Protein AF-A0A973GUK0-F1 (afdb_monomer)

pLDDT: mean 84.23, std 13.42, range [46.75, 97.94]

Mean predicted aligned error: 6.28 Å

Radius of gyration: 15.48 Å; Cα contacts (8 Å, |Δi|>4): 189; chains: 1; bounding box: 39×35×42 Å

Solvent-accessible surface area (backbone atoms only — not comparable to full-atom values): 8296 Å² total; per-residue (Å²): 77,35,82,57,77,43,73,63,40,49,48,43,51,52,46,49,44,66,76,51,48,82,76,66,57,71,45,74,46,36,34,65,48,74,46,56,83,90,66,67,78,52,72,65,53,53,52,51,50,54,51,51,54,48,56,29,43,49,51,53,30,51,53,38,42,77,71,78,31,47,53,44,70,50,76,40,74,36,76,48,64,43,62,39,52,59,69,50,41,61,67,49,35,74,78,38,75,83,60,68,47,48,37,65,35,80,43,61,93,83,60,57,74,68,66,55,48,69,78,38,43,60,60,52,51,37,47,56,60,32,55,80,70,72,50,53,68,48,79,42,82,39,78,107

Foldseek 3Di:
DDAFQDPQRVVQVVCCCVVVPPVAQEEEAEHEAAQDPVCRPDDVVVVVSVVRRVVRQVVVQVVSVVVNGHYDYDYHYYHALLVRCVVCVVVVCVVVVLDAAEDEQEDEPDDDPVVSCVRCVRVVSNVVVVVVVVHHYDYDYDYD

Sequence (144 aa):
LVNGFNGLGLHTLFSVIRLFGGTFKNFVFIQVGVVDAGNFKGAEEVARMKEQVKQELDRYVHYMRCHGYYAAAYSSFGTDVADEVEHIMPEVLERFPNAILFGGQLVFPKANIFSNVFHNYTIFAVQRRFYSQGIPLVVLPIRV

Structure (mmCIF, N/CA/C/O backbone):
data_AF-A0A973GUK0-F1
#
_entry.id   AF-A0A973GUK0-F1
#
loop_
_atom_site.group_PDB
_atom_site.id
_atom_site.type_symbol
_atom_site.label_atom_id
_atom_site.label_alt_id
_atom_site.label_comp_id
_atom_site.label_asym_id
_atom_site.label_entity_id
_atom_site.label_seq_id
_atom_site.pdbx_PDB_ins_code
_atom_site.Cartn_x
_atom_site.Cartn_y
_atom_site.Cartn_z
_atom_site.occupancy
_atom_site.B_iso_or_equiv
_atom_site.auth_seq_id
_atom_site.auth_comp_id
_atom_site.auth_asym_id
_atom_site.auth_atom_id
_atom_site.pdbx_PDB_model_num
ATOM 1 N N . LEU A 1 1 ? 1.350 -0.555 -0.743 1.00 84.69 1 LEU A N 1
ATOM 2 C CA . LEU A 1 1 ? 0.654 0.205 0.316 1.00 84.69 1 LEU A CA 1
ATOM 3 C C . LEU A 1 1 ? 0.476 1.641 -0.133 1.00 84.69 1 LEU A C 1
ATOM 5 O O . LEU A 1 1 ? 1.437 2.236 -0.609 1.00 84.69 1 LEU A O 1
ATOM 9 N N . VAL A 1 2 ? -0.739 2.170 -0.015 1.00 84.88 2 VAL A N 1
ATOM 10 C CA . VAL A 1 2 ? -1.079 3.564 -0.327 1.00 84.88 2 VAL A CA 1
ATOM 11 C C . VAL A 1 2 ? -1.832 4.185 0.848 1.00 84.88 2 VAL A C 1
ATOM 13 O O . VAL A 1 2 ? -2.468 3.477 1.624 1.00 84.88 2 VAL A O 1
ATOM 16 N N . ASN A 1 3 ? -1.747 5.506 0.979 1.00 84.00 3 ASN A N 1
ATOM 17 C CA . ASN A 1 3 ? -2.493 6.277 1.971 1.00 84.00 3 ASN A CA 1
ATOM 18 C C . ASN A 1 3 ? -3.317 7.338 1.234 1.00 84.00 3 ASN A C 1
ATOM 20 O O . ASN A 1 3 ? -2.923 8.502 1.175 1.00 84.00 3 ASN A O 1
ATOM 24 N N . GLY A 1 4 ? -4.383 6.885 0.578 1.00 84.62 4 GLY A N 1
ATOM 25 C CA . GLY A 1 4 ? -5.251 7.686 -0.277 1.00 84.62 4 GLY A CA 1
ATOM 26 C C . GLY A 1 4 ? -4.668 8.023 -1.645 1.00 84.62 4 GLY A C 1
ATOM 27 O O . GLY A 1 4 ? -3.488 7.800 -1.927 1.00 84.62 4 GLY A O 1
ATOM 28 N N . PHE A 1 5 ? -5.520 8.564 -2.522 1.00 85.50 5 PHE A N 1
ATOM 29 C CA . PHE A 1 5 ? -5.138 8.971 -3.876 1.00 85.50 5 PHE A CA 1
ATOM 30 C C . PHE A 1 5 ? -4.472 10.349 -3.856 1.00 85.50 5 PHE A C 1
ATOM 32 O O . PHE A 1 5 ? -5.125 11.383 -4.008 1.00 85.50 5 PHE A O 1
ATOM 39 N N . ASN A 1 6 ? -3.156 10.368 -3.651 1.00 85.56 6 ASN A N 1
ATOM 40 C CA . ASN A 1 6 ? -2.369 11.596 -3.547 1.00 85.56 6 ASN A CA 1
ATOM 41 C C . ASN A 1 6 ? -1.015 11.498 -4.269 1.00 85.56 6 ASN A C 1
ATOM 43 O O . ASN A 1 6 ? -0.649 10.465 -4.839 1.00 85.56 6 ASN A O 1
ATOM 47 N N . GLY A 1 7 ? -0.263 12.603 -4.239 1.00 83.00 7 GLY A N 1
ATOM 48 C CA . GLY A 1 7 ? 1.041 12.709 -4.892 1.00 83.00 7 GLY A CA 1
ATOM 49 C C . GLY A 1 7 ? 2.064 11.684 -4.401 1.00 83.00 7 GLY A C 1
ATOM 50 O O . GLY A 1 7 ? 2.862 11.216 -5.204 1.00 83.00 7 GLY A O 1
ATOM 51 N N . LEU A 1 8 ? 2.014 11.269 -3.131 1.00 81.75 8 LEU A N 1
ATOM 52 C CA . LEU A 1 8 ? 2.944 10.277 -2.586 1.00 81.75 8 LEU A CA 1
ATOM 53 C C . LEU A 1 8 ? 2.658 8.883 -3.140 1.00 81.75 8 LEU A C 1
ATOM 55 O O . LEU A 1 8 ? 3.560 8.238 -3.670 1.00 81.75 8 LEU A O 1
ATOM 59 N N . GLY A 1 9 ? 1.399 8.440 -3.080 1.00 85.94 9 GLY A N 1
ATOM 60 C CA . GLY A 1 9 ? 1.019 7.132 -3.610 1.00 85.94 9 GLY A CA 1
ATOM 61 C C . GLY A 1 9 ? 1.223 7.041 -5.126 1.00 85.94 9 GLY A C 1
ATOM 62 O O . GLY A 1 9 ? 1.719 6.030 -5.622 1.00 85.94 9 GLY A O 1
ATOM 63 N N . LEU A 1 10 ? 0.927 8.119 -5.865 1.00 90.94 10 LEU A N 1
ATOM 64 C CA . LEU A 1 10 ? 1.220 8.201 -7.302 1.00 90.94 10 LEU A CA 1
ATOM 65 C C . LEU A 1 10 ? 2.725 8.217 -7.587 1.00 90.94 10 LEU A C 1
ATOM 67 O O . LEU A 1 10 ? 3.174 7.533 -8.503 1.00 90.94 10 LEU A O 1
ATOM 71 N N . HIS A 1 11 ? 3.521 8.933 -6.791 1.00 88.19 11 HIS A N 1
ATOM 72 C CA . HIS A 1 11 ? 4.974 8.927 -6.940 1.00 88.19 11 HIS A CA 1
ATOM 73 C C . HIS A 1 11 ? 5.553 7.523 -6.719 1.00 88.19 11 HIS A C 1
ATOM 75 O O . HIS A 1 11 ? 6.393 7.079 -7.503 1.00 88.19 11 HIS A O 1
ATOM 81 N N . THR A 1 12 ? 5.095 6.793 -5.694 1.00 88.88 12 THR A N 1
ATOM 82 C CA . THR A 1 12 ? 5.484 5.389 -5.479 1.00 88.88 12 THR A CA 1
ATOM 83 C C . THR A 1 12 ? 5.084 4.524 -6.668 1.00 88.88 12 THR A C 1
ATOM 85 O O . THR A 1 12 ? 5.931 3.810 -7.197 1.00 88.88 12 THR A O 1
ATOM 88 N N . LEU A 1 13 ? 3.837 4.625 -7.133 1.00 91.81 13 LEU A N 1
ATOM 89 C CA . LEU A 1 13 ? 3.344 3.877 -8.289 1.00 91.81 13 LEU A CA 1
ATOM 90 C C . LEU A 1 13 ? 4.204 4.117 -9.540 1.00 91.81 13 LEU A C 1
ATOM 92 O O . LEU A 1 13 ? 4.680 3.167 -10.161 1.00 91.81 13 LEU A O 1
ATOM 96 N N . PHE A 1 14 ? 4.458 5.378 -9.889 1.00 91.75 14 PHE A N 1
ATOM 97 C CA . PHE A 1 14 ? 5.275 5.721 -11.052 1.0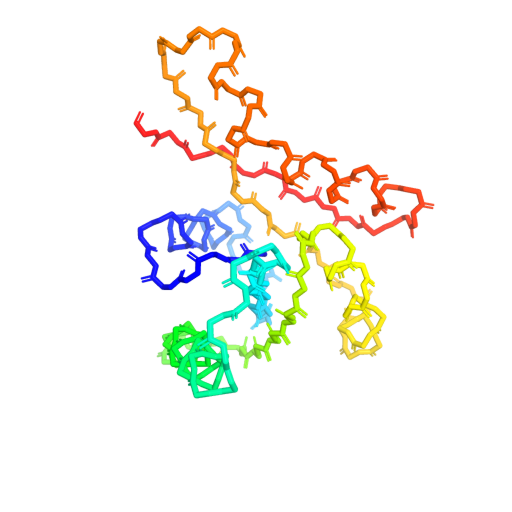0 91.75 14 PHE A CA 1
ATOM 98 C C . PHE A 1 14 ? 6.736 5.316 -10.882 1.00 91.75 14 PHE A C 1
ATOM 100 O O . PHE A 1 14 ? 7.370 4.907 -11.853 1.00 91.75 14 PHE A O 1
ATOM 107 N N . SER A 1 15 ? 7.262 5.361 -9.658 1.00 91.06 15 SER A N 1
ATOM 108 C CA . SER A 1 15 ? 8.600 4.852 -9.358 1.00 91.06 15 SER A CA 1
ATOM 109 C C . SER A 1 15 ? 8.686 3.345 -9.589 1.00 91.06 15 SER A C 1
ATOM 111 O O . SER A 1 15 ? 9.650 2.896 -10.201 1.00 91.06 15 SER A O 1
ATOM 113 N N . VAL A 1 16 ? 7.674 2.567 -9.184 1.00 92.19 16 VAL A N 1
ATOM 114 C CA . VAL A 1 16 ? 7.613 1.121 -9.465 1.00 92.19 16 VAL A CA 1
ATOM 115 C C . VAL A 1 16 ? 7.618 0.867 -10.971 1.00 92.19 16 VAL A C 1
ATOM 117 O O . VAL A 1 16 ? 8.454 0.110 -11.458 1.00 92.19 16 VAL A O 1
ATOM 120 N N . ILE A 1 17 ? 6.745 1.542 -11.723 1.00 92.25 17 ILE A N 1
ATOM 121 C CA . ILE A 1 17 ? 6.660 1.384 -13.185 1.00 92.25 17 ILE A CA 1
ATOM 122 C C . ILE A 1 17 ? 7.980 1.781 -13.860 1.00 92.25 17 ILE A C 1
ATOM 124 O O . ILE A 1 17 ? 8.439 1.106 -14.776 1.00 92.25 17 ILE A O 1
ATOM 128 N N . ARG A 1 18 ? 8.630 2.855 -13.401 1.00 91.88 18 ARG A N 1
ATOM 129 C CA . ARG A 1 18 ? 9.895 3.332 -13.974 1.00 91.88 18 ARG A CA 1
ATOM 130 C C . ARG A 1 18 ? 11.071 2.407 -13.664 1.00 91.88 18 ARG A C 1
ATOM 132 O O . ARG A 1 18 ? 11.886 2.166 -14.546 1.00 91.88 18 ARG A O 1
ATOM 139 N N . LEU A 1 19 ? 11.192 1.942 -12.420 1.00 90.94 19 LEU A N 1
ATOM 140 C CA . LEU A 1 19 ? 12.333 1.142 -11.961 1.00 90.94 19 LEU A CA 1
ATOM 141 C C . LEU A 1 19 ? 12.241 -0.313 -12.417 1.00 90.94 19 LEU A C 1
ATOM 143 O O . LEU A 1 19 ? 13.256 -0.908 -12.763 1.00 90.94 19 LEU A O 1
ATOM 147 N N . PHE A 1 20 ? 11.033 -0.873 -12.431 1.00 89.75 20 PHE A N 1
ATOM 148 C CA . PHE A 1 20 ? 10.804 -2.279 -12.760 1.00 89.75 20 PHE A CA 1
ATOM 149 C C . PHE A 1 20 ? 10.208 -2.473 -14.160 1.00 89.75 20 PHE A C 1
ATOM 151 O O . PHE A 1 20 ? 10.008 -3.609 -14.594 1.00 89.75 20 PHE A O 1
ATOM 158 N N . GLY A 1 21 ? 9.952 -1.390 -14.900 1.00 85.38 21 GLY A N 1
ATOM 159 C CA . GLY A 1 21 ? 9.488 -1.437 -16.284 1.00 85.38 21 GLY A CA 1
ATOM 160 C C . GLY A 1 21 ? 8.232 -2.295 -16.449 1.00 85.38 21 GLY A C 1
ATOM 161 O O . GLY A 1 21 ? 7.256 -2.163 -15.714 1.00 85.38 21 GLY A O 1
ATOM 162 N N . GLY A 1 22 ? 8.277 -3.216 -17.413 1.00 85.25 22 GLY A N 1
ATOM 163 C CA . GLY A 1 22 ? 7.181 -4.138 -17.726 1.00 85.25 22 GLY A CA 1
ATOM 164 C C . GLY A 1 22 ? 7.091 -5.389 -16.847 1.00 85.25 22 GLY A C 1
ATOM 165 O O . GLY A 1 22 ? 6.290 -6.264 -17.173 1.00 85.25 22 GLY A O 1
ATOM 166 N N . THR A 1 23 ? 7.892 -5.494 -15.779 1.00 91.94 23 THR A N 1
ATOM 167 C CA . THR A 1 23 ? 7.948 -6.691 -14.914 1.00 91.94 23 THR A CA 1
ATOM 168 C C . THR A 1 23 ? 6.599 -6.994 -14.265 1.00 91.94 23 THR A C 1
ATOM 170 O O . THR A 1 23 ? 6.206 -8.153 -14.153 1.00 91.94 23 THR A O 1
ATOM 173 N N . PHE A 1 24 ? 5.857 -5.954 -13.875 1.00 93.12 24 PHE A N 1
ATOM 174 C CA . PHE A 1 24 ? 4.558 -6.100 -13.226 1.00 93.12 24 PHE A CA 1
ATOM 175 C C . PHE A 1 24 ? 3.420 -5.768 -14.191 1.00 93.12 24 PHE A C 1
ATOM 177 O O . PHE A 1 24 ? 3.370 -4.689 -14.781 1.00 93.12 24 PHE A O 1
ATOM 184 N N . LYS A 1 25 ? 2.472 -6.701 -14.324 1.00 93.38 25 LYS A N 1
ATOM 185 C CA . LYS A 1 25 ? 1.201 -6.497 -15.044 1.00 93.38 25 LYS A CA 1
ATOM 186 C C . LYS A 1 25 ? -0.006 -6.387 -14.115 1.00 93.38 25 LYS A C 1
ATOM 188 O O . LYS A 1 25 ? -1.023 -5.828 -14.517 1.00 93.38 25 LYS A O 1
ATOM 193 N N . ASN A 1 26 ? 0.135 -6.878 -12.885 1.00 95.25 26 ASN A N 1
ATOM 194 C CA . ASN A 1 26 ? -0.885 -6.861 -11.844 1.00 95.25 26 ASN A CA 1
ATOM 195 C C . ASN A 1 26 ? -0.471 -5.878 -10.748 1.00 95.25 26 ASN A C 1
ATOM 197 O O . ASN A 1 26 ? 0.635 -5.979 -10.221 1.00 95.25 26 ASN A O 1
ATOM 201 N N . PHE A 1 27 ? -1.365 -4.962 -10.391 1.00 96.44 27 PHE A N 1
ATOM 202 C CA . PHE A 1 27 ? -1.169 -3.987 -9.325 1.00 96.44 27 PHE A CA 1
ATOM 203 C C . PHE A 1 27 ? -2.252 -4.154 -8.264 1.00 96.44 27 PHE A C 1
ATOM 205 O O . PHE A 1 27 ? -3.445 -4.113 -8.561 1.00 96.44 27 PHE A O 1
ATOM 212 N N . VAL A 1 28 ? -1.838 -4.337 -7.015 1.00 96.62 28 VAL A N 1
ATOM 213 C CA . VAL A 1 28 ? -2.758 -4.469 -5.884 1.00 96.62 28 VAL A CA 1
ATOM 214 C C . VAL A 1 28 ? -2.562 -3.276 -4.962 1.00 96.62 28 VAL A C 1
ATOM 216 O O . VAL A 1 28 ? -1.482 -3.071 -4.403 1.00 96.62 28 VAL A O 1
ATOM 219 N N . PHE A 1 29 ? -3.606 -2.463 -4.830 1.00 96.12 29 PHE A N 1
ATOM 220 C CA . PHE A 1 29 ? -3.610 -1.296 -3.959 1.00 96.12 29 PHE A CA 1
ATOM 221 C C . PHE A 1 29 ? -4.181 -1.680 -2.602 1.00 96.12 29 PHE A C 1
ATOM 223 O O . PHE A 1 29 ? -5.284 -2.203 -2.508 1.00 96.12 29 PHE A O 1
ATOM 230 N N . ILE A 1 30 ? -3.411 -1.428 -1.552 1.00 93.94 30 ILE A N 1
ATOM 231 C CA . ILE A 1 30 ? -3.795 -1.730 -0.177 1.00 93.94 30 ILE A CA 1
ATOM 232 C C . ILE A 1 30 ? -3.759 -0.428 0.610 1.00 93.94 30 ILE A C 1
ATOM 234 O O . ILE A 1 30 ? -2.698 0.207 0.655 1.00 93.94 30 ILE A O 1
ATOM 238 N N . GLN A 1 31 ? -4.883 -0.062 1.222 1.00 92.50 31 GLN A N 1
ATOM 239 C CA . GLN A 1 31 ? -5.009 1.111 2.088 1.00 92.50 31 GLN A CA 1
ATOM 240 C C . GLN A 1 31 ? -5.595 0.711 3.440 1.00 92.50 31 GLN A C 1
ATOM 242 O O . GLN A 1 31 ? -6.631 0.054 3.501 1.00 92.50 31 GLN A O 1
ATOM 247 N N . VAL A 1 32 ? -4.949 1.137 4.523 1.00 90.00 32 VAL A N 1
ATOM 248 C CA . VAL A 1 32 ? -5.498 0.986 5.873 1.00 90.00 32 VAL A CA 1
ATOM 249 C C . VAL A 1 32 ? -6.065 2.321 6.334 1.00 90.00 32 VAL A C 1
ATOM 251 O O . VAL A 1 32 ? -5.347 3.320 6.352 1.00 90.00 32 VAL A O 1
ATOM 254 N N . GLY A 1 33 ? -7.345 2.339 6.701 1.00 87.31 33 GLY A N 1
ATOM 255 C CA . GLY A 1 33 ? -7.970 3.475 7.371 1.00 87.31 33 GLY A CA 1
ATOM 256 C C . GLY A 1 33 ? -7.764 3.379 8.880 1.00 87.31 33 GLY A C 1
ATOM 257 O O . GLY A 1 33 ? -8.272 2.455 9.512 1.00 87.31 33 GLY A 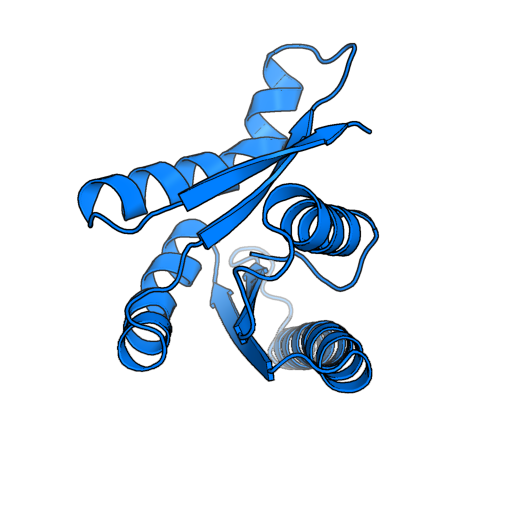O 1
ATOM 258 N N . VAL A 1 34 ? -7.023 4.326 9.458 1.00 83.50 34 VAL A N 1
ATOM 259 C CA . VAL A 1 34 ? -6.753 4.338 10.901 1.00 83.50 34 VAL A CA 1
ATOM 260 C C . VAL A 1 34 ? -7.958 4.898 11.652 1.00 83.50 34 VAL A C 1
ATOM 262 O O . VAL A 1 34 ? -8.354 6.042 11.432 1.00 83.50 34 VAL A O 1
ATOM 265 N N . VAL A 1 35 ? -8.531 4.095 12.545 1.00 82.31 35 VAL A N 1
ATOM 266 C CA . VAL A 1 35 ? -9.626 4.493 13.434 1.00 82.31 35 VAL A CA 1
ATOM 267 C C . VAL A 1 35 ? -9.037 4.900 14.779 1.00 82.31 35 VAL A C 1
ATOM 269 O O . VAL A 1 35 ? -8.296 4.137 15.393 1.00 82.31 35 VAL A O 1
ATOM 272 N N . ASP A 1 36 ? -9.382 6.090 15.262 1.00 73.56 36 ASP A N 1
ATOM 273 C CA . ASP A 1 36 ? -9.021 6.521 16.612 1.00 73.56 36 ASP A CA 1
ATOM 274 C C . ASP A 1 36 ? -9.996 5.902 17.626 1.00 73.56 36 ASP A C 1
ATOM 276 O O . ASP A 1 36 ? -11.165 6.290 17.707 1.00 73.56 36 ASP A O 1
ATOM 280 N N . ALA A 1 37 ? -9.521 4.912 18.386 1.00 63.75 37 ALA A N 1
ATOM 281 C CA . ALA A 1 37 ? -10.313 4.241 19.416 1.00 63.75 37 ALA A CA 1
ATOM 282 C C . ALA A 1 37 ? -10.686 5.167 20.590 1.00 63.75 37 ALA A C 1
ATOM 284 O O . ALA A 1 37 ? -11.696 4.928 21.248 1.00 63.75 37 ALA A O 1
ATOM 285 N N . GLY A 1 38 ? -9.902 6.223 20.851 1.00 61.19 38 GLY A N 1
ATOM 286 C CA . GLY A 1 38 ? -10.157 7.185 21.929 1.00 61.19 38 GLY A CA 1
ATOM 287 C C . GLY A 1 38 ? -11.110 8.312 21.528 1.00 61.19 38 GLY A C 1
ATOM 288 O O . GLY A 1 38 ? -11.786 8.886 22.378 1.00 61.19 38 GLY A O 1
ATOM 289 N N . ASN A 1 39 ? -11.202 8.600 20.231 1.00 57.59 39 ASN A N 1
ATOM 290 C CA . ASN A 1 39 ? -12.054 9.637 19.656 1.00 57.59 39 ASN A CA 1
ATOM 291 C C . ASN A 1 39 ? -13.156 9.019 18.789 1.00 57.59 39 ASN A C 1
ATOM 293 O O . ASN A 1 39 ? -13.416 9.507 17.700 1.00 57.59 39 ASN A O 1
ATOM 297 N N . PHE A 1 40 ? -13.760 7.906 19.213 1.00 60.84 40 PHE A N 1
ATOM 298 C CA . PHE A 1 40 ? -14.722 7.156 18.402 1.00 60.84 40 PHE A CA 1
ATOM 299 C C . PHE A 1 40 ? -15.945 8.021 18.035 1.00 60.84 40 PHE A C 1
ATOM 301 O O . PHE A 1 40 ? -16.873 8.187 18.825 1.00 60.84 40 PHE A O 1
ATOM 308 N N . LYS A 1 41 ? -15.957 8.584 16.820 1.00 62.22 41 LYS A N 1
ATOM 309 C CA . LYS A 1 41 ? -16.928 9.610 16.386 1.00 62.22 41 LYS A CA 1
ATOM 310 C C . LYS A 1 41 ? -18.275 9.064 15.880 1.00 62.22 41 LYS A C 1
ATOM 312 O O . LYS A 1 41 ? -19.033 9.770 15.222 1.00 62.22 41 LYS A O 1
ATOM 317 N N . GLY A 1 42 ? -18.604 7.817 16.214 1.00 77.31 42 GLY A N 1
ATOM 318 C CA . GLY A 1 42 ? -19.874 7.176 15.857 1.00 77.31 42 GLY A CA 1
ATOM 319 C C . GLY A 1 42 ? -19.874 6.464 14.496 1.00 77.31 42 GLY A C 1
ATOM 320 O O . GLY A 1 42 ? -18.957 6.592 13.685 1.00 77.31 42 GLY A O 1
ATOM 321 N N . ALA A 1 43 ? -20.920 5.666 14.255 1.00 82.94 43 ALA A N 1
ATOM 322 C CA . ALA A 1 43 ? -21.014 4.754 13.109 1.00 82.94 43 ALA A CA 1
ATOM 323 C C . ALA A 1 43 ? -21.034 5.465 11.741 1.00 82.94 43 ALA A C 1
ATOM 325 O O . ALA A 1 43 ? -20.488 4.942 10.769 1.00 82.94 43 ALA A O 1
ATOM 326 N N . GLU A 1 44 ? -21.621 6.661 11.660 1.00 84.94 44 GLU A N 1
ATOM 327 C CA . GLU A 1 44 ? -21.704 7.435 10.414 1.00 84.94 44 GLU A CA 1
ATOM 328 C C . GLU A 1 44 ? -20.338 7.930 9.935 1.00 84.94 44 GLU A C 1
ATOM 330 O O . GLU A 1 44 ? -20.045 7.901 8.740 1.00 84.94 44 GLU A O 1
ATOM 335 N N . GLU A 1 45 ? -19.466 8.350 10.853 1.00 82.38 45 GLU A N 1
ATOM 336 C CA . GLU A 1 45 ? -18.122 8.797 10.491 1.00 82.38 45 GLU A CA 1
ATOM 337 C C . GLU A 1 45 ? -17.263 7.638 9.987 1.00 82.38 45 GLU A C 1
ATOM 339 O O . GLU A 1 45 ? -16.561 7.782 8.985 1.00 82.38 45 GLU A O 1
ATOM 344 N N . VAL A 1 46 ? -17.390 6.463 10.610 1.00 84.69 46 VAL A N 1
ATOM 345 C CA . VAL A 1 46 ? -16.741 5.240 10.125 1.00 84.69 46 VAL A CA 1
ATOM 346 C C . VAL A 1 46 ? -17.254 4.877 8.731 1.00 84.69 46 VAL A C 1
ATOM 348 O O . VAL A 1 46 ? -16.454 4.549 7.858 1.00 84.69 46 VAL A O 1
ATOM 351 N N . ALA A 1 47 ? -18.565 4.967 8.488 1.00 88.81 47 ALA A N 1
ATOM 352 C CA . ALA A 1 47 ? -19.140 4.703 7.171 1.00 88.81 47 ALA A CA 1
ATOM 353 C C . ALA A 1 47 ? -18.609 5.679 6.106 1.00 88.81 47 ALA A C 1
ATOM 355 O O . ALA A 1 47 ? -18.183 5.247 5.036 1.00 88.81 47 ALA A O 1
ATOM 356 N N . ARG A 1 48 ? -18.550 6.979 6.423 1.00 90.06 48 ARG A N 1
ATOM 357 C CA . ARG A 1 48 ? -17.986 8.009 5.537 1.00 90.06 48 ARG A CA 1
ATOM 358 C C . ARG A 1 48 ? -16.508 7.763 5.239 1.00 90.06 48 ARG A C 1
ATOM 360 O O . ARG A 1 48 ? -16.096 7.882 4.090 1.00 90.06 48 ARG A O 1
ATOM 367 N N . MET A 1 49 ? -15.718 7.395 6.248 1.00 88.31 49 MET A N 1
ATOM 368 C CA . MET A 1 49 ? -14.305 7.060 6.068 1.00 88.31 49 MET A CA 1
ATOM 369 C C . MET A 1 49 ? -14.137 5.840 5.155 1.00 88.31 49 MET A C 1
ATOM 371 O O . MET A 1 49 ? -13.321 5.875 4.237 1.00 88.31 49 MET A O 1
ATOM 375 N N . LYS A 1 50 ? -14.924 4.776 5.370 1.00 92.19 50 LYS A N 1
ATOM 376 C CA . LYS A 1 50 ? -14.902 3.579 4.515 1.00 92.19 50 LYS A CA 1
ATOM 377 C C . LYS A 1 50 ? -15.216 3.919 3.060 1.00 92.19 50 LYS A C 1
ATOM 379 O O . LYS A 1 50 ? -14.509 3.462 2.165 1.00 92.19 50 LYS A O 1
ATOM 384 N N . GLU A 1 51 ? -16.231 4.748 2.837 1.00 94.88 51 GLU A N 1
ATOM 385 C CA . GLU A 1 51 ? -16.612 5.200 1.500 1.00 94.88 51 GLU A CA 1
ATOM 386 C C . GLU A 1 51 ? -15.513 6.053 0.851 1.00 94.88 51 GLU A C 1
ATOM 388 O O . GLU A 1 51 ? -15.163 5.831 -0.305 1.00 94.88 51 GLU A O 1
ATOM 393 N N . GLN A 1 52 ? -14.890 6.965 1.601 1.00 92.75 52 GLN A N 1
ATOM 394 C CA . GLN A 1 52 ? -13.781 7.768 1.088 1.00 92.75 52 GLN A CA 1
ATOM 395 C C . GLN A 1 52 ? -12.579 6.899 0.685 1.00 92.75 52 GLN A C 1
ATOM 397 O O . GLN A 1 52 ? -12.059 7.050 -0.420 1.00 92.75 52 GL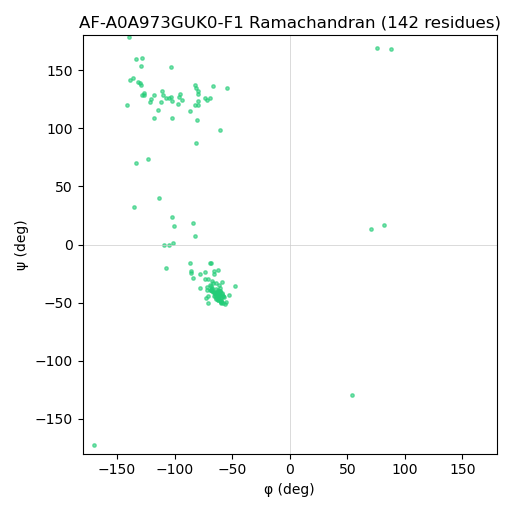N A O 1
ATOM 402 N N . VAL A 1 53 ? -12.157 5.964 1.546 1.00 93.00 53 VAL A N 1
ATOM 403 C CA . VAL A 1 53 ? -11.052 5.037 1.241 1.00 93.00 53 VAL A CA 1
ATOM 404 C C . VAL A 1 53 ? -11.365 4.217 -0.009 1.00 93.00 53 VAL A C 1
ATOM 406 O O . VAL A 1 53 ? -10.505 4.047 -0.875 1.00 93.00 53 VAL A O 1
ATOM 409 N N . LYS A 1 54 ? -12.608 3.744 -0.144 1.00 96.00 54 LYS A N 1
ATOM 410 C CA . LYS A 1 54 ? -13.054 3.023 -1.335 1.00 96.00 54 LYS A CA 1
ATOM 411 C C . LYS A 1 54 ? -12.933 3.881 -2.596 1.00 96.00 54 LYS A C 1
ATOM 413 O O . LYS A 1 54 ? -12.331 3.436 -3.568 1.00 96.00 54 LYS A O 1
ATOM 418 N N . GLN A 1 55 ? -13.434 5.115 -2.571 1.00 96.69 55 GLN A N 1
ATOM 419 C CA . GLN A 1 55 ? -13.349 6.031 -3.714 1.00 96.69 55 GLN A CA 1
ATOM 420 C C . GLN A 1 55 ? -11.896 6.327 -4.114 1.00 96.69 55 GLN A C 1
ATOM 422 O O . GLN A 1 55 ? -11.568 6.385 -5.299 1.00 96.69 55 GLN A O 1
ATOM 427 N N . GLU A 1 56 ? -11.001 6.494 -3.141 1.00 93.88 56 GLU A N 1
ATOM 428 C CA . GLU A 1 56 ? -9.572 6.709 -3.386 1.00 93.88 56 GLU A CA 1
ATOM 429 C C . GLU A 1 56 ? -8.903 5.492 -4.042 1.00 93.88 56 GLU A C 1
ATOM 431 O O . GLU A 1 56 ? -8.156 5.638 -5.015 1.00 93.88 56 GLU A O 1
ATOM 436 N N . LEU A 1 57 ? -9.203 4.287 -3.559 1.00 96.25 57 LEU A N 1
ATOM 437 C CA . LEU A 1 57 ? -8.720 3.036 -4.141 1.00 96.25 57 LEU A CA 1
ATOM 438 C C . LEU A 1 57 ? -9.275 2.794 -5.551 1.00 96.25 57 LEU A C 1
ATOM 440 O O . LEU A 1 57 ? -8.523 2.410 -6.452 1.00 96.25 57 LEU A O 1
ATOM 444 N N . ASP A 1 58 ? -10.558 3.075 -5.775 1.00 97.56 58 ASP A N 1
ATOM 445 C CA . ASP A 1 58 ? -11.200 2.931 -7.082 1.00 97.56 58 ASP A CA 1
ATOM 446 C C . ASP A 1 58 ? -10.547 3.841 -8.127 1.00 97.56 58 ASP A C 1
ATOM 448 O O . ASP A 1 58 ? -10.366 3.432 -9.277 1.00 97.56 58 ASP A O 1
ATOM 452 N N . ARG A 1 59 ? -10.085 5.037 -7.736 1.00 97.56 59 ARG A N 1
ATOM 453 C CA . ARG A 1 59 ? -9.307 5.918 -8.623 1.00 97.56 59 ARG A CA 1
ATOM 454 C C . ARG A 1 59 ? -7.983 5.289 -9.049 1.00 97.56 59 ARG A C 1
ATOM 456 O O . ARG A 1 59 ? -7.632 5.389 -10.223 1.00 97.56 59 ARG A O 1
ATOM 463 N N . TYR A 1 60 ? -7.265 4.619 -8.146 1.00 96.62 60 TYR A N 1
ATOM 464 C CA . TYR A 1 60 ? -6.045 3.884 -8.503 1.00 96.62 60 TYR A CA 1
ATOM 465 C C . TYR A 1 60 ? -6.334 2.729 -9.464 1.00 96.62 60 TYR A C 1
ATOM 467 O O . TYR A 1 60 ? -5.654 2.583 -10.483 1.00 96.62 60 TYR A O 1
ATOM 475 N N . VAL A 1 61 ? -7.358 1.928 -9.165 1.00 97.94 61 VAL A N 1
ATOM 476 C CA . VAL A 1 61 ? -7.754 0.786 -9.998 1.00 97.94 61 VAL A CA 1
ATOM 477 C C . VAL A 1 61 ? -8.178 1.250 -11.386 1.00 97.94 61 VAL A C 1
ATOM 479 O O . VAL A 1 61 ? -7.708 0.703 -12.385 1.00 97.94 61 VAL A O 1
ATOM 482 N N . HIS A 1 62 ? -9.026 2.276 -11.457 1.00 97.88 62 HIS A N 1
ATOM 483 C CA . HIS A 1 62 ? -9.473 2.867 -12.711 1.00 97.88 62 HIS A CA 1
ATOM 484 C C . HIS A 1 62 ? -8.290 3.404 -13.517 1.00 97.88 62 HIS A C 1
ATOM 486 O O . HIS A 1 62 ? -8.135 3.049 -14.684 1.00 97.88 62 HIS A O 1
ATOM 492 N N . TYR A 1 63 ? -7.412 4.187 -12.882 1.00 96.50 63 TYR A N 1
ATOM 493 C CA . TYR A 1 63 ? -6.223 4.730 -13.528 1.00 96.50 63 TYR A CA 1
ATOM 494 C C . TYR A 1 63 ? -5.363 3.623 -14.149 1.00 96.50 63 TYR A C 1
ATOM 496 O O . TYR A 1 63 ? -5.043 3.693 -15.334 1.00 96.50 63 TYR A O 1
ATOM 504 N N . MET A 1 64 ? -5.046 2.564 -13.400 1.00 96.38 64 MET A N 1
ATOM 505 C CA . MET A 1 64 ? -4.208 1.472 -13.904 1.00 96.38 64 MET A CA 1
ATOM 506 C C . MET A 1 64 ? -4.865 0.680 -15.035 1.00 96.38 64 MET A C 1
ATOM 508 O O . MET A 1 64 ? 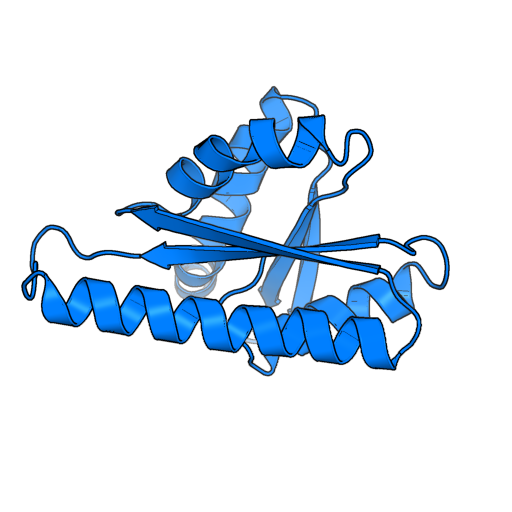-4.205 0.376 -16.031 1.00 96.38 64 MET A O 1
ATOM 512 N N . ARG A 1 65 ? -6.168 0.397 -14.924 1.00 96.88 65 ARG A N 1
ATOM 513 C CA . ARG A 1 65 ? -6.922 -0.310 -15.971 1.00 96.88 65 ARG A CA 1
ATOM 514 C C . ARG A 1 65 ? -6.973 0.484 -17.271 1.00 96.88 65 ARG A C 1
ATOM 516 O O . ARG A 1 65 ? -6.745 -0.089 -18.332 1.00 96.88 65 ARG A O 1
ATOM 523 N N . CYS A 1 66 ? -7.172 1.801 -17.195 1.00 96.88 66 CYS A N 1
ATOM 524 C CA . CYS A 1 66 ? -7.132 2.685 -18.363 1.00 96.88 66 CYS A CA 1
ATOM 525 C C . CYS A 1 66 ? -5.760 2.708 -19.061 1.00 96.88 66 CYS A C 1
ATOM 527 O O . CYS A 1 66 ? -5.691 3.013 -20.246 1.00 96.88 66 CYS A O 1
ATOM 529 N N . HIS A 1 67 ? -4.682 2.345 -18.360 1.00 94.38 67 HIS A N 1
ATOM 530 C CA . HIS A 1 67 ? -3.323 2.269 -18.908 1.00 94.38 67 HIS A CA 1
ATOM 531 C C . HIS A 1 67 ? -2.886 0.831 -19.252 1.00 94.38 67 HIS A C 1
ATOM 533 O O . HIS A 1 67 ? -1.698 0.578 -19.446 1.00 94.38 67 HIS A O 1
ATOM 539 N N . GLY A 1 68 ? -3.827 -0.118 -19.343 1.00 94.94 68 GLY A N 1
ATOM 540 C CA . GLY A 1 68 ? -3.562 -1.485 -19.806 1.00 94.94 68 GLY A CA 1
ATOM 541 C C . GLY A 1 68 ? -2.994 -2.436 -18.747 1.00 94.94 68 GLY A C 1
ATOM 542 O O . GLY A 1 68 ? -2.450 -3.483 -19.099 1.00 94.94 68 GLY A O 1
ATOM 543 N N . TYR A 1 69 ? -3.109 -2.091 -17.462 1.00 96.38 69 TYR A N 1
ATOM 544 C CA . TYR A 1 69 ? -2.708 -2.952 -16.349 1.00 96.38 69 TYR A CA 1
ATOM 545 C C . TYR A 1 69 ? -3.914 -3.599 -15.668 1.00 96.38 69 TYR A C 1
ATOM 547 O O . TYR A 1 69 ? -5.006 -3.033 -15.611 1.00 96.38 69 TYR A O 1
ATOM 555 N N . TYR A 1 70 ? -3.705 -4.768 -15.069 1.00 96.44 70 TYR A N 1
ATOM 556 C CA . TYR A 1 70 ? -4.686 -5.350 -14.163 1.00 96.44 70 TYR A CA 1
ATOM 557 C C . TYR A 1 70 ? -4.535 -4.711 -12.790 1.00 96.44 70 TYR A C 1
ATOM 559 O O . TYR A 1 70 ? -3.422 -4.572 -12.281 1.00 96.44 70 TYR A O 1
ATOM 567 N N . ALA A 1 71 ? -5.657 -4.340 -12.179 1.00 97.25 71 ALA A N 1
ATOM 568 C CA . ALA A 1 71 ? -5.647 -3.746 -10.854 1.00 97.25 71 ALA A CA 1
ATOM 569 C C . ALA A 1 71 ? -6.772 -4.266 -9.961 1.00 97.25 71 ALA A C 1
ATOM 571 O O . ALA A 1 71 ? -7.905 -4.471 -10.420 1.00 97.25 71 ALA A O 1
ATOM 572 N N . ALA A 1 72 ? -6.435 -4.445 -8.687 1.00 97.19 72 ALA A N 1
ATOM 573 C CA . ALA A 1 72 ? -7.339 -4.775 -7.594 1.00 97.19 72 ALA A CA 1
ATOM 574 C C . ALA A 1 72 ? -7.047 -3.867 -6.393 1.00 97.19 72 ALA A C 1
ATOM 576 O O . ALA A 1 72 ? -5.959 -3.295 -6.293 1.00 97.19 72 ALA A O 1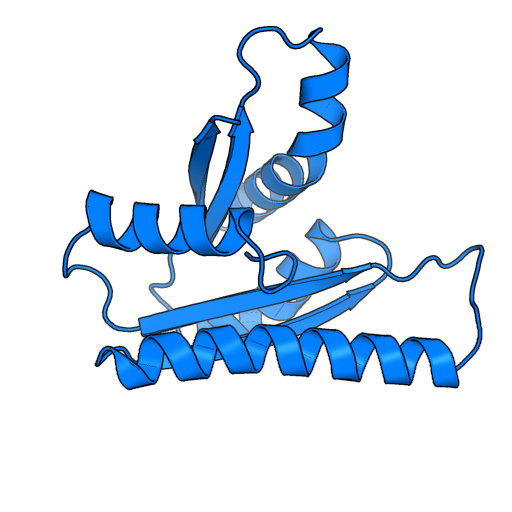
ATOM 577 N N . ALA A 1 73 ? -8.014 -3.744 -5.490 1.00 96.75 73 ALA A N 1
ATOM 578 C CA . ALA A 1 73 ? -7.871 -2.951 -4.284 1.00 96.75 73 ALA A CA 1
ATOM 579 C C . ALA A 1 73 ? -8.417 -3.687 -3.061 1.00 96.75 73 ALA A C 1
ATOM 581 O O . ALA A 1 73 ? -9.428 -4.380 -3.161 1.00 96.75 73 ALA A O 1
ATOM 582 N N . TYR A 1 74 ? -7.743 -3.499 -1.930 1.00 96.06 74 TYR A N 1
ATOM 583 C CA . TYR A 1 74 ? -8.110 -4.017 -0.619 1.00 96.06 74 TYR A CA 1
ATOM 584 C C . TYR A 1 74 ? -8.024 -2.880 0.397 1.00 96.06 74 TYR A C 1
ATOM 586 O O . TYR A 1 74 ? -7.102 -2.058 0.359 1.00 96.06 74 TYR A O 1
ATOM 594 N N . SER A 1 75 ? -8.983 -2.839 1.313 1.00 94.69 75 SER A N 1
ATOM 595 C CA . SER A 1 75 ? -9.010 -1.872 2.406 1.00 94.69 75 SER A CA 1
ATOM 596 C C . SER A 1 75 ? -9.223 -2.583 3.729 1.00 94.69 75 SER A C 1
ATOM 598 O O . SER A 1 75 ? -10.104 -3.436 3.807 1.00 94.69 75 SER A O 1
ATOM 600 N N . SER A 1 76 ? -8.488 -2.173 4.757 1.00 93.75 76 SER A N 1
ATOM 601 C CA . SER A 1 76 ? -8.704 -2.619 6.138 1.00 93.75 76 SER A CA 1
ATOM 602 C C . SER A 1 76 ? -8.808 -1.424 7.077 1.00 93.75 76 SER A C 1
ATOM 604 O O . SER A 1 76 ? -8.402 -0.318 6.712 1.00 93.75 76 SER A O 1
ATOM 606 N N . PHE A 1 77 ? -9.392 -1.613 8.258 1.00 90.81 77 PHE A N 1
ATOM 607 C CA . PHE A 1 77 ? -9.694 -0.519 9.178 1.00 90.81 77 PHE A CA 1
ATOM 608 C C . PHE A 1 77 ? -9.440 -0.941 10.618 1.00 90.81 77 PHE A C 1
ATOM 610 O O . PHE A 1 77 ? -10.123 -1.826 11.125 1.00 90.81 77 PHE A O 1
ATOM 617 N N . GLY A 1 78 ? -8.538 -0.235 11.291 1.00 88.12 78 GLY A N 1
ATOM 618 C CA . GLY A 1 78 ? -8.151 -0.539 12.664 1.00 88.12 78 GLY A CA 1
ATOM 619 C C . GLY A 1 78 ? -7.290 0.558 13.265 1.00 88.12 78 GLY A C 1
ATOM 620 O O . GLY A 1 78 ? -7.135 1.628 12.683 1.00 88.12 78 GLY A O 1
ATOM 621 N N . THR A 1 79 ? -6.748 0.319 14.452 1.00 85.62 79 THR A N 1
ATOM 622 C CA . THR A 1 79 ? -5.970 1.324 15.195 1.00 85.62 79 THR A CA 1
ATOM 623 C C . THR A 1 79 ? -4.493 1.354 14.806 1.00 85.62 79 THR A C 1
ATOM 625 O O . THR A 1 79 ? -3.836 2.372 15.002 1.00 85.62 79 THR A O 1
ATOM 628 N N . ASP A 1 80 ? -3.966 0.257 14.258 1.00 85.62 80 ASP A N 1
ATOM 629 C CA . ASP A 1 80 ? -2.562 0.120 13.870 1.00 85.62 80 ASP A CA 1
ATOM 630 C C . ASP A 1 80 ? -2.447 -0.374 12.427 1.00 85.62 80 ASP A C 1
ATOM 632 O O . ASP A 1 80 ? -3.046 -1.368 12.032 1.00 85.62 80 ASP A O 1
ATOM 636 N N . VAL A 1 81 ? -1.656 0.324 11.615 1.00 85.12 81 VAL A N 1
ATOM 637 C CA . VAL A 1 81 ? -1.530 -0.011 10.192 1.00 85.12 81 VAL A CA 1
ATOM 638 C C . VAL A 1 81 ? -0.807 -1.339 9.980 1.00 85.12 81 VAL A C 1
ATOM 640 O O . VAL A 1 81 ? -1.135 -2.060 9.045 1.00 85.12 81 VAL A O 1
ATOM 643 N N . ALA A 1 82 ? 0.187 -1.669 10.801 1.00 86.88 82 ALA A N 1
ATOM 644 C CA . ALA A 1 82 ? 0.968 -2.880 10.598 1.00 86.88 82 ALA A CA 1
ATOM 645 C C . ALA A 1 82 ? 0.153 -4.137 10.942 1.00 86.88 82 ALA A C 1
ATOM 647 O O . ALA A 1 82 ? 0.230 -5.107 10.190 1.00 86.88 82 ALA A O 1
ATOM 648 N N . ASP A 1 83 ? -0.659 -4.084 12.004 1.00 89.62 83 ASP A N 1
ATOM 649 C CA . ASP A 1 83 ? -1.641 -5.122 12.353 1.00 89.62 83 ASP A CA 1
ATOM 650 C C . ASP A 1 83 ? -2.637 -5.355 11.212 1.00 89.62 83 ASP A C 1
ATOM 652 O O . ASP A 1 83 ? -2.830 -6.479 10.754 1.00 89.62 83 ASP A O 1
ATOM 656 N N . GLU A 1 84 ? -3.224 -4.278 10.698 1.00 91.62 84 GLU A N 1
ATOM 657 C CA . GLU A 1 84 ? -4.242 -4.355 9.652 1.00 91.62 84 GLU A CA 1
ATOM 658 C C . GLU A 1 84 ? -3.687 -4.855 8.313 1.00 91.62 84 GLU A C 1
ATOM 660 O O . GLU A 1 84 ? -4.349 -5.621 7.614 1.00 91.62 84 GLU A O 1
ATOM 665 N N . VAL A 1 85 ? -2.462 -4.461 7.940 1.00 91.12 85 VAL A N 1
ATOM 666 C CA . VAL A 1 85 ? -1.820 -4.993 6.728 1.00 91.12 85 VAL A CA 1
ATOM 667 C C . VAL A 1 85 ? -1.484 -6.475 6.899 1.00 91.12 85 VAL A C 1
ATOM 669 O O . VAL A 1 85 ? -1.656 -7.238 5.951 1.00 91.12 85 VAL A O 1
ATOM 672 N N . GLU A 1 86 ? -1.019 -6.899 8.077 1.00 91.00 86 GLU A N 1
ATOM 673 C CA . GLU A 1 86 ? -0.777 -8.315 8.374 1.00 91.00 86 GLU A CA 1
ATOM 674 C C . GLU A 1 86 ? -2.072 -9.131 8.312 1.00 91.00 86 GLU A C 1
ATOM 676 O O . GLU A 1 86 ? -2.071 -10.224 7.751 1.00 91.00 86 GLU A O 1
ATOM 681 N N . HIS A 1 87 ? -3.186 -8.573 8.791 1.00 92.50 87 HIS A N 1
ATOM 682 C CA . HIS A 1 87 ? -4.490 -9.229 8.777 1.00 92.50 87 HIS A CA 1
ATOM 683 C C . HIS A 1 87 ? -5.000 -9.542 7.360 1.00 92.50 87 HIS A C 1
ATOM 685 O O . HIS A 1 87 ? -5.507 -10.635 7.118 1.00 92.50 87 HIS A O 1
ATOM 691 N N . ILE A 1 88 ? -4.839 -8.615 6.412 1.00 93.31 88 ILE A N 1
ATOM 692 C CA . ILE A 1 88 ? -5.316 -8.788 5.025 1.00 93.31 88 ILE A CA 1
ATOM 693 C C . ILE A 1 88 ? -4.324 -9.513 4.112 1.00 93.31 88 ILE A C 1
ATOM 695 O O . ILE A 1 88 ? -4.685 -9.940 3.015 1.00 93.31 88 ILE A O 1
ATOM 699 N N . MET A 1 89 ? -3.058 -9.628 4.518 1.00 91.69 89 MET A N 1
ATOM 700 C CA . MET A 1 89 ? -2.016 -10.189 3.661 1.00 91.69 89 MET A CA 1
ATOM 701 C C . MET A 1 89 ? -2.287 -11.639 3.226 1.00 91.69 89 MET A C 1
ATOM 703 O O . MET A 1 89 ? -2.057 -11.923 2.051 1.00 91.69 89 MET A O 1
ATOM 707 N N . PRO A 1 90 ? -2.807 -12.547 4.079 1.00 92.25 90 PRO A N 1
ATOM 708 C CA . PRO A 1 90 ? -3.143 -13.907 3.663 1.00 92.25 90 PRO A CA 1
ATOM 709 C C . PRO A 1 90 ? -4.131 -13.954 2.492 1.00 92.25 90 PRO A C 1
ATOM 711 O O . PRO A 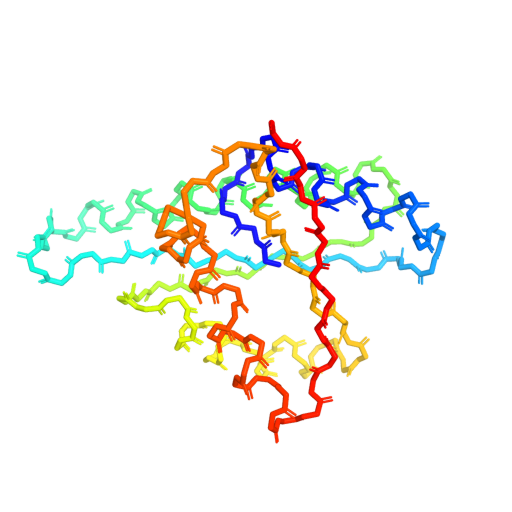1 90 ? -3.876 -14.663 1.523 1.00 92.25 90 PRO A O 1
ATOM 714 N N . GLU A 1 91 ? -5.198 -13.147 2.527 1.00 93.75 91 GLU A N 1
ATOM 715 C CA . GLU A 1 91 ? -6.190 -13.070 1.442 1.00 93.75 91 GLU A CA 1
ATOM 716 C C . GLU A 1 91 ? -5.554 -12.557 0.141 1.00 93.75 91 GLU A C 1
ATOM 718 O O . GLU A 1 91 ? -5.803 -13.071 -0.955 1.00 93.75 91 GLU A O 1
ATOM 723 N N . VAL A 1 92 ? -4.686 -11.548 0.252 1.00 93.69 92 VAL A N 1
ATOM 724 C CA . VAL A 1 92 ? -3.963 -11.005 -0.901 1.00 93.69 92 VAL A CA 1
ATOM 725 C C . VAL A 1 92 ? -3.006 -12.047 -1.478 1.00 93.69 92 VAL A C 1
ATOM 727 O O . VAL A 1 92 ? -2.968 -12.214 -2.693 1.00 93.69 92 VAL A O 1
ATOM 730 N N . LEU A 1 93 ? -2.249 -12.762 -0.647 1.00 92.19 93 LEU A N 1
ATOM 731 C CA . LEU A 1 93 ? -1.265 -13.748 -1.099 1.00 92.19 93 LEU A CA 1
ATOM 732 C C . LEU A 1 93 ? -1.904 -15.032 -1.628 1.00 92.19 93 LEU A C 1
ATOM 734 O O . LEU A 1 93 ? -1.351 -15.633 -2.543 1.00 92.19 93 LEU A O 1
ATOM 738 N N . GLU A 1 94 ? -3.079 -15.423 -1.138 1.00 93.75 94 GLU A N 1
ATOM 739 C CA . GLU A 1 94 ? -3.838 -16.535 -1.716 1.00 93.75 94 GLU A CA 1
ATOM 740 C C . GLU A 1 94 ? -4.194 -16.249 -3.184 1.00 93.75 94 GLU A C 1
ATOM 742 O O . GLU A 1 94 ? -4.046 -17.106 -4.058 1.00 93.75 94 GLU A O 1
ATOM 747 N N . ARG A 1 95 ? -4.587 -15.005 -3.484 1.00 94.75 95 ARG A N 1
ATOM 748 C CA . ARG A 1 95 ? -4.924 -14.573 -4.847 1.00 94.75 95 ARG A CA 1
ATOM 749 C C . ARG A 1 95 ? -3.705 -14.160 -5.680 1.00 94.75 95 ARG A C 1
ATOM 751 O O . ARG A 1 95 ? -3.729 -14.268 -6.907 1.00 94.75 95 ARG A O 1
ATOM 758 N N . PHE A 1 96 ? -2.655 -13.664 -5.033 1.00 94.12 96 PHE A N 1
ATOM 759 C CA . PHE A 1 96 ? -1.450 -13.116 -5.655 1.00 94.12 96 PHE A CA 1
ATOM 760 C C . PHE A 1 96 ? -0.184 -13.676 -4.969 1.00 94.12 96 PHE A C 1
ATOM 762 O O . PHE A 1 96 ? 0.542 -12.930 -4.313 1.00 94.12 96 PHE A O 1
ATOM 769 N N . PRO A 1 97 ? 0.137 -14.972 -5.146 1.00 90.56 97 PRO A N 1
ATOM 770 C CA . PRO A 1 97 ? 1.172 -15.662 -4.359 1.00 90.56 97 PRO A CA 1
ATOM 771 C C . PRO A 1 97 ? 2.598 -15.145 -4.581 1.00 90.56 97 PRO A C 1
ATOM 773 O O . PRO A 1 97 ? 3.451 -15.290 -3.714 1.00 90.56 97 PRO A O 1
ATOM 776 N N . ASN A 1 98 ? 2.858 -14.501 -5.722 1.00 89.44 98 ASN A N 1
ATOM 777 C CA . ASN A 1 98 ? 4.158 -13.909 -6.057 1.00 89.44 98 ASN A CA 1
ATOM 778 C C . ASN A 1 98 ? 4.170 -12.381 -5.867 1.00 89.44 98 ASN A C 1
ATOM 780 O O . ASN A 1 98 ? 4.915 -11.674 -6.552 1.00 89.44 98 ASN A O 1
ATOM 784 N N . ALA A 1 99 ? 3.288 -11.844 -5.017 1.00 91.44 99 ALA A N 1
ATOM 785 C CA . ALA A 1 99 ? 3.208 -10.409 -4.786 1.00 91.44 99 ALA A CA 1
ATOM 786 C C . ALA A 1 99 ? 4.471 -9.882 -4.090 1.00 91.44 99 ALA A C 1
ATOM 788 O O . ALA A 1 99 ? 4.966 -10.457 -3.123 1.00 91.44 99 ALA A O 1
ATOM 789 N N . ILE A 1 100 ? 4.957 -8.738 -4.572 1.00 92.25 100 ILE A N 1
ATOM 790 C CA . ILE A 1 100 ? 5.999 -7.948 -3.916 1.00 92.25 100 ILE A CA 1
ATOM 791 C C . ILE A 1 100 ? 5.332 -6.709 -3.338 1.00 92.25 100 ILE A C 1
ATOM 793 O O . ILE A 1 100 ? 4.647 -5.965 -4.048 1.00 92.25 100 ILE A O 1
ATOM 797 N N . LEU A 1 101 ? 5.525 -6.481 -2.043 1.00 91.81 101 LEU A N 1
ATOM 798 C CA . LEU A 1 101 ? 4.966 -5.321 -1.371 1.00 91.81 101 LEU A CA 1
ATOM 799 C C . LEU A 1 101 ? 5.827 -4.102 -1.669 1.00 91.81 101 LEU A C 1
ATOM 801 O O . LEU A 1 101 ? 7.034 -4.107 -1.451 1.00 91.81 101 LEU A O 1
ATOM 805 N N . PHE A 1 102 ? 5.184 -3.022 -2.097 1.00 90.88 102 PHE A N 1
ATOM 806 C CA . PHE A 1 102 ? 5.831 -1.727 -2.261 1.00 90.88 102 PHE A CA 1
ATOM 807 C C . PHE A 1 102 ? 5.306 -0.741 -1.226 1.00 90.88 102 PHE A C 1
ATOM 809 O O . PHE A 1 102 ? 4.089 -0.596 -1.050 1.00 90.88 102 PHE A O 1
ATOM 816 N N . GLY A 1 103 ? 6.224 -0.040 -0.569 1.00 85.44 1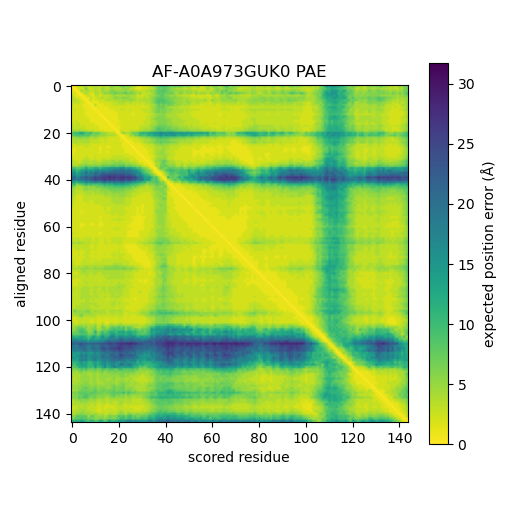03 GLY A N 1
ATOM 817 C CA . GLY A 1 103 ? 5.915 1.070 0.321 1.00 85.44 103 GLY A CA 1
ATOM 818 C C . GLY A 1 103 ? 6.753 2.294 -0.013 1.00 85.44 103 GLY A C 1
ATOM 819 O O . GLY A 1 103 ? 7.938 2.184 -0.318 1.00 85.44 103 GLY A O 1
ATOM 820 N N . GLY A 1 104 ? 6.126 3.465 0.027 1.00 76.44 104 GLY A N 1
ATOM 821 C CA . GLY A 1 104 ? 6.833 4.736 -0.045 1.00 76.44 104 GLY A CA 1
ATOM 822 C C . GLY A 1 104 ? 7.381 5.131 1.322 1.00 76.44 104 GLY A C 1
ATOM 823 O O . GLY A 1 104 ? 6.676 5.011 2.321 1.00 76.44 104 GLY A O 1
ATOM 824 N N . GLN A 1 105 ? 8.614 5.628 1.357 1.00 69.06 105 GLN A N 1
ATOM 825 C CA . GLN A 1 105 ? 9.215 6.231 2.543 1.00 69.06 105 GLN A CA 1
ATOM 826 C C . GLN A 1 105 ? 9.548 7.692 2.251 1.00 69.06 105 GLN A C 1
ATOM 828 O O . GLN A 1 105 ? 10.221 7.979 1.262 1.00 69.06 105 GLN A O 1
ATOM 833 N N . LEU A 1 106 ? 9.113 8.615 3.109 1.00 62.59 106 LEU A N 1
ATOM 834 C CA . LEU A 1 106 ? 9.474 10.025 2.967 1.00 62.59 106 LEU A CA 1
ATOM 835 C C . LEU A 1 106 ? 10.937 10.228 3.373 1.00 62.59 106 LEU A C 1
ATOM 837 O O . LEU A 1 106 ? 11.347 9.855 4.476 1.00 62.59 106 LEU A O 1
ATOM 841 N N . VAL A 1 107 ? 11.720 10.831 2.477 1.00 58.00 107 VAL A N 1
ATOM 842 C CA . VAL A 1 107 ? 13.131 11.168 2.688 1.00 58.00 107 VAL A CA 1
ATOM 843 C C . VAL A 1 107 ? 13.290 12.682 2.607 1.00 58.00 107 VAL A C 1
ATOM 845 O O . VAL A 1 107 ? 13.211 13.265 1.527 1.00 58.00 107 VAL A O 1
ATOM 848 N N . PHE A 1 108 ? 13.539 13.313 3.753 1.00 53.78 108 PHE A N 1
ATOM 849 C CA . PHE A 1 108 ? 13.723 14.759 3.856 1.00 53.78 108 PHE A CA 1
ATOM 850 C C . PHE A 1 108 ? 15.218 15.134 3.805 1.00 53.78 108 PHE A C 1
ATOM 852 O O . PHE A 1 108 ? 16.003 14.601 4.594 1.00 53.78 108 PHE A O 1
ATOM 859 N N . PRO A 1 109 ? 15.636 16.089 2.953 1.00 50.03 109 PRO A N 1
ATOM 860 C CA . PRO A 1 109 ? 17.048 16.451 2.773 1.00 50.03 109 PRO A CA 1
ATOM 861 C C . PRO A 1 109 ? 17.697 17.171 3.974 1.00 50.03 109 PRO A C 1
ATOM 863 O O . PRO A 1 109 ? 18.920 17.240 4.045 1.00 50.03 109 PRO A O 1
ATOM 866 N N . LYS A 1 110 ? 16.908 17.704 4.922 1.00 53.56 110 LYS A N 1
ATOM 867 C CA . LYS A 1 110 ? 17.384 18.410 6.134 1.00 53.56 110 LYS A CA 1
ATOM 868 C C . LYS A 1 110 ? 16.646 17.986 7.416 1.00 53.56 110 LYS A C 1
ATOM 870 O O . LYS A 1 110 ? 16.394 18.814 8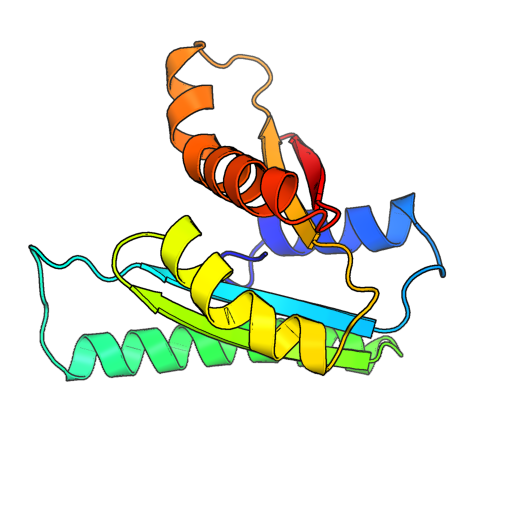.287 1.00 53.56 110 LYS A O 1
ATOM 875 N N . ALA A 1 111 ? 16.210 16.734 7.530 1.00 46.75 111 ALA A N 1
ATOM 876 C CA . ALA A 1 111 ? 15.443 16.325 8.708 1.00 46.75 111 ALA A CA 1
ATOM 877 C C . ALA A 1 111 ? 16.323 16.045 9.934 1.00 46.75 111 ALA A C 1
ATOM 879 O O . ALA A 1 111 ? 17.281 15.274 9.871 1.00 46.75 111 ALA A O 1
ATOM 880 N N . ASN A 1 112 ? 15.918 16.617 11.073 1.00 53.47 112 ASN A N 1
ATOM 881 C CA . ASN A 1 112 ? 16.303 16.136 12.396 1.00 53.47 112 ASN A CA 1
ATOM 882 C C . ASN A 1 112 ? 15.938 14.649 12.504 1.00 53.47 112 ASN A C 1
ATOM 884 O O . ASN A 1 112 ? 14.832 14.249 12.147 1.00 53.47 112 ASN A O 1
ATOM 888 N N . ILE A 1 113 ? 16.850 13.833 13.033 1.00 52.25 113 ILE A N 1
ATOM 889 C CA . ILE A 1 113 ? 16.724 12.366 13.137 1.00 52.25 113 ILE A CA 1
ATOM 890 C C . ILE A 1 113 ? 15.354 11.941 13.706 1.00 52.25 113 ILE A C 1
ATOM 892 O O . ILE A 1 113 ? 14.762 10.973 13.240 1.00 52.25 113 ILE A O 1
ATOM 896 N N . PHE A 1 114 ? 14.797 12.718 14.639 1.00 47.62 114 PHE A N 1
ATOM 897 C CA . PHE A 1 114 ? 13.500 12.458 15.263 1.00 47.62 114 PHE A CA 1
ATOM 898 C C . PHE A 1 114 ? 12.291 12.608 14.325 1.00 47.62 114 PHE A C 1
ATOM 900 O O . PHE A 1 114 ? 11.388 11.779 14.388 1.00 47.62 114 PHE A O 1
ATOM 907 N N . SER A 1 115 ? 12.250 13.599 13.424 1.00 47.84 115 SER A N 1
ATOM 908 C CA . SER A 1 115 ? 11.093 13.768 12.526 1.00 47.84 115 SER A CA 1
ATOM 909 C C . SER A 1 115 ? 11.017 12.663 11.466 1.00 47.84 115 SER A C 1
ATOM 911 O O . SER A 1 115 ? 9.918 12.256 11.087 1.00 47.84 115 SER A O 1
ATOM 913 N N . ASN A 1 116 ? 12.168 12.115 11.055 1.00 51.09 116 ASN A N 1
ATOM 914 C CA . ASN A 1 116 ? 12.270 10.974 10.138 1.00 51.09 116 ASN A CA 1
ATOM 915 C C . ASN A 1 116 ? 11.755 9.657 10.737 1.00 51.09 116 ASN A C 1
ATOM 917 O O . ASN A 1 116 ? 11.263 8.810 9.990 1.00 51.09 116 ASN A O 1
ATOM 921 N N . VAL A 1 117 ? 11.874 9.471 12.057 1.00 51.62 117 VAL A N 1
ATOM 922 C CA . VAL A 1 117 ? 11.458 8.236 12.743 1.00 51.62 117 VAL A CA 1
ATOM 923 C C . VAL A 1 117 ? 9.935 8.133 12.813 1.00 51.62 117 VAL A C 1
ATOM 925 O O . VAL A 1 117 ? 9.390 7.092 12.459 1.00 51.62 117 VAL A O 1
ATOM 928 N N . PHE A 1 118 ? 9.230 9.207 13.184 1.00 49.38 118 PHE A N 1
ATOM 929 C CA . PHE A 1 118 ? 7.768 9.165 13.332 1.00 49.38 118 PHE A CA 1
ATOM 930 C C . PHE A 1 118 ? 7.024 9.008 12.001 1.00 49.38 118 PHE A C 1
ATOM 932 O O . PHE A 1 118 ? 6.067 8.245 11.927 1.00 49.38 118 PHE A O 1
ATOM 939 N N . HIS A 1 119 ? 7.482 9.667 10.933 1.00 58.97 119 HIS A N 1
ATOM 940 C CA . HIS A 1 119 ? 6.807 9.603 9.628 1.00 58.97 119 HIS A CA 1
ATOM 941 C C . HIS A 1 119 ? 7.011 8.265 8.904 1.00 58.97 119 HIS A C 1
ATOM 943 O O . HIS A 1 119 ? 6.197 7.894 8.064 1.00 58.97 119 HIS A O 1
ATOM 949 N N . ASN A 1 120 ? 8.082 7.534 9.231 1.00 63.25 120 ASN A N 1
ATOM 950 C CA . ASN A 1 120 ? 8.429 6.273 8.573 1.00 63.25 120 ASN A CA 1
ATOM 951 C C . ASN A 1 120 ? 8.213 5.041 9.466 1.00 63.25 120 ASN A C 1
ATOM 953 O O . ASN A 1 120 ? 8.438 3.919 9.015 1.00 63.25 120 ASN A O 1
ATOM 957 N N . TYR A 1 121 ? 7.764 5.218 10.712 1.00 67.12 121 TYR A N 1
ATOM 958 C CA . TYR A 1 121 ? 7.565 4.119 11.661 1.00 67.12 121 TYR A CA 1
ATOM 959 C C . TYR A 1 121 ? 6.697 2.995 11.075 1.00 67.12 121 TYR A C 1
ATOM 961 O O . TYR A 1 121 ? 7.058 1.822 11.156 1.00 67.12 121 TYR A O 1
ATOM 969 N N . THR A 1 122 ? 5.607 3.353 10.393 1.00 75.00 122 THR A N 1
ATOM 970 C CA . THR A 1 122 ? 4.666 2.395 9.807 1.00 75.00 122 THR A CA 1
ATOM 971 C C . THR A 1 122 ? 5.309 1.469 8.777 1.00 75.00 122 THR A C 1
ATOM 973 O O . THR A 1 122 ? 5.096 0.260 8.838 1.00 75.00 122 THR A O 1
ATOM 976 N N . ILE A 1 123 ? 6.117 1.991 7.843 1.00 79.81 123 ILE A N 1
ATOM 977 C CA . ILE A 1 123 ? 6.698 1.139 6.795 1.00 79.81 123 ILE A CA 1
ATOM 978 C C . ILE A 1 123 ? 7.742 0.175 7.367 1.00 79.81 123 ILE A C 1
ATOM 980 O O . ILE A 1 123 ? 7.799 -0.979 6.947 1.00 79.81 123 ILE A O 1
ATOM 984 N N . PHE A 1 124 ? 8.501 0.599 8.382 1.00 81.69 124 PHE A N 1
ATOM 985 C CA . PHE A 1 124 ? 9.461 -0.269 9.065 1.00 81.69 124 PHE A CA 1
ATOM 986 C C . PHE A 1 124 ? 8.786 -1.320 9.950 1.00 81.69 124 PHE A C 1
ATOM 988 O O . PHE A 1 124 ? 9.252 -2.459 10.001 1.00 81.69 124 PHE A O 1
ATOM 995 N N . ALA A 1 125 ? 7.680 -0.974 10.615 1.00 84.62 125 ALA A N 1
ATOM 996 C CA . ALA A 1 125 ? 6.886 -1.933 11.380 1.00 84.62 125 ALA A CA 1
ATOM 997 C C . ALA A 1 125 ? 6.331 -3.038 10.469 1.00 84.62 125 ALA A C 1
ATOM 999 O O . ALA A 1 125 ? 6.504 -4.223 10.755 1.00 84.62 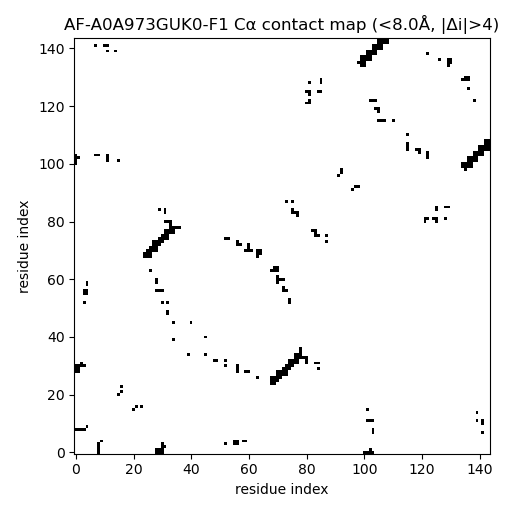125 ALA A O 1
ATOM 1000 N N . VAL A 1 126 ? 5.759 -2.649 9.326 1.00 85.81 126 VAL A N 1
ATOM 1001 C CA . VAL A 1 126 ? 5.291 -3.575 8.288 1.00 85.81 126 VAL A CA 1
ATOM 1002 C C . VAL A 1 126 ? 6.441 -4.437 7.757 1.00 85.81 126 VAL A C 1
ATOM 1004 O O . VAL A 1 126 ? 6.323 -5.660 7.695 1.00 85.81 126 VAL A O 1
ATOM 1007 N N . GLN A 1 127 ? 7.581 -3.825 7.421 1.00 85.50 127 GLN A N 1
ATOM 1008 C CA . GLN A 1 127 ? 8.755 -4.548 6.929 1.00 85.50 127 GLN A CA 1
ATOM 1009 C C . GLN A 1 127 ? 9.233 -5.600 7.930 1.00 85.50 127 GLN A C 1
ATOM 1011 O O . GLN A 1 127 ? 9.521 -6.726 7.535 1.00 85.50 127 GLN A O 1
ATOM 1016 N N . ARG A 1 128 ? 9.294 -5.264 9.223 1.00 85.81 128 ARG A N 1
ATOM 1017 C CA . ARG A 1 128 ? 9.734 -6.192 10.269 1.00 85.81 128 ARG A CA 1
ATOM 1018 C C . ARG A 1 128 ? 8.816 -7.413 10.385 1.00 85.81 128 ARG A C 1
ATOM 1020 O O . ARG A 1 128 ? 9.333 -8.518 10.514 1.00 85.81 128 ARG A O 1
ATOM 1027 N N . ARG A 1 129 ? 7.492 -7.226 10.320 1.00 85.19 129 ARG A N 1
ATOM 1028 C CA . ARG A 1 129 ? 6.505 -8.324 10.389 1.00 85.19 129 ARG A CA 1
ATOM 1029 C C . ARG A 1 129 ? 6.629 -9.270 9.196 1.00 85.19 129 ARG A C 1
ATOM 1031 O O . ARG A 1 129 ? 6.715 -10.486 9.356 1.00 85.19 129 ARG A O 1
ATOM 1038 N N . PHE A 1 130 ? 6.732 -8.708 7.997 1.00 86.38 130 PHE A N 1
ATOM 1039 C CA . PHE A 1 130 ? 6.790 -9.502 6.771 1.00 86.38 130 PHE A CA 1
ATOM 1040 C C . PHE A 1 130 ? 8.146 -10.135 6.497 1.00 86.38 130 PHE A C 1
ATOM 1042 O O . PHE A 1 130 ? 8.202 -11.211 5.903 1.00 86.38 130 PHE A O 1
ATOM 1049 N N . TYR A 1 131 ? 9.224 -9.551 7.019 1.00 83.12 131 TYR A N 1
ATOM 1050 C CA . TYR A 1 131 ? 10.544 -10.163 6.956 1.00 83.12 131 TYR A CA 1
ATOM 1051 C C . TYR A 1 131 ? 10.566 -11.543 7.629 1.00 83.12 131 TYR A C 1
ATOM 1053 O O . TYR A 1 131 ? 11.097 -12.491 7.055 1.00 83.12 131 TYR A O 1
ATOM 1061 N N . SER A 1 132 ? 9.924 -11.700 8.796 1.00 81.56 132 SER A N 1
ATOM 1062 C CA . SER A 1 132 ? 9.825 -13.011 9.462 1.00 81.56 132 SER A CA 1
ATOM 1063 C C . SER A 1 132 ? 8.951 -14.030 8.724 1.00 81.56 132 SER A C 1
ATOM 1065 O O . SER A 1 132 ? 9.051 -15.220 9.002 1.00 81.56 132 SER A O 1
ATOM 1067 N N . GLN A 1 133 ? 8.122 -13.579 7.782 1.00 84.50 133 GLN A N 1
ATOM 1068 C CA . GLN A 1 133 ? 7.209 -14.417 6.998 1.00 84.50 133 GLN A CA 1
ATOM 1069 C C . GLN A 1 133 ? 7.740 -14.702 5.581 1.00 84.50 133 GLN A C 1
ATOM 1071 O O . GLN A 1 133 ? 7.071 -15.365 4.795 1.00 84.50 133 GLN A O 1
ATOM 1076 N N . GLY A 1 134 ? 8.933 -14.199 5.234 1.00 84.81 134 GLY A N 1
ATOM 1077 C CA . GLY A 1 134 ? 9.533 -14.377 3.908 1.00 84.81 134 GLY A CA 1
ATOM 1078 C C . GLY A 1 134 ? 8.841 -13.594 2.787 1.00 84.81 134 GLY A C 1
ATOM 1079 O O . GLY A 1 134 ? 9.108 -13.848 1.614 1.00 84.81 134 GLY A O 1
ATOM 1080 N N . ILE A 1 135 ? 7.967 -12.641 3.123 1.00 87.12 135 ILE A N 1
ATOM 1081 C CA . ILE A 1 135 ? 7.225 -11.847 2.141 1.00 87.12 135 ILE A CA 1
ATOM 1082 C C . ILE A 1 135 ? 8.122 -10.694 1.657 1.00 87.12 135 ILE A C 1
ATOM 1084 O O . ILE A 1 135 ? 8.545 -9.861 2.468 1.00 87.12 135 ILE A O 1
ATOM 1088 N N . PRO A 1 136 ? 8.428 -10.609 0.349 1.00 89.00 136 PRO A N 1
ATOM 1089 C CA . PRO A 1 136 ? 9.323 -9.589 -0.176 1.00 89.00 136 PRO A CA 1
ATOM 1090 C C . PRO A 1 136 ? 8.677 -8.201 -0.105 1.00 89.00 136 PRO A C 1
ATOM 1092 O O . PRO A 1 136 ? 7.592 -7.968 -0.642 1.00 89.00 136 PRO A O 1
ATOM 1095 N N . LEU A 1 137 ? 9.384 -7.258 0.522 1.00 90.50 137 LEU A N 1
ATOM 1096 C CA . LEU A 1 137 ? 8.976 -5.861 0.636 1.00 90.50 137 LEU A CA 1
ATOM 1097 C C . LEU A 1 137 ? 10.088 -4.932 0.141 1.00 90.50 137 LEU A C 1
ATOM 1099 O O . LEU A 1 137 ? 11.233 -5.017 0.582 1.00 90.50 137 LEU A O 1
ATOM 1103 N N . VAL A 1 138 ? 9.729 -4.015 -0.755 1.00 90.25 138 VAL A N 1
ATOM 1104 C CA . VAL A 1 138 ? 10.603 -2.984 -1.315 1.00 90.25 138 VAL A CA 1
ATOM 1105 C C . VAL A 1 138 ? 10.159 -1.615 -0.809 1.00 90.25 138 VAL A C 1
ATOM 1107 O O . VAL A 1 138 ? 9.023 -1.183 -1.027 1.00 90.25 138 VAL A O 1
ATOM 1110 N N . VAL A 1 139 ? 11.085 -0.911 -0.160 1.00 87.69 139 VAL A N 1
ATOM 1111 C CA . VAL A 1 139 ? 10.886 0.466 0.302 1.00 87.69 139 VAL A CA 1
ATOM 1112 C C . VAL A 1 139 ? 11.474 1.429 -0.725 1.00 87.69 139 VAL A C 1
ATOM 1114 O O . VAL A 1 139 ? 12.664 1.372 -1.031 1.00 87.69 139 VAL A O 1
ATOM 1117 N N . LEU A 1 140 ? 10.638 2.313 -1.270 1.00 85.38 140 LEU A N 1
ATOM 1118 C CA . LEU A 1 140 ? 11.043 3.299 -2.268 1.00 85.38 140 LEU A CA 1
ATOM 1119 C C . LEU A 1 140 ? 11.193 4.686 -1.629 1.00 85.38 140 LEU A C 1
ATOM 1121 O O . LEU A 1 140 ? 10.239 5.168 -1.007 1.00 85.38 140 LEU A O 1
ATOM 1125 N N . PRO A 1 141 ? 12.344 5.363 -1.802 1.00 80.75 141 PRO A N 1
ATOM 1126 C CA . PRO A 1 141 ? 12.536 6.702 -1.272 1.00 80.75 141 PRO A CA 1
ATOM 1127 C C . PRO A 1 141 ? 11.713 7.713 -2.077 1.00 80.75 141 PRO A C 1
ATOM 1129 O O . PRO A 1 141 ? 11.873 7.848 -3.290 1.00 80.75 141 PRO A O 1
ATOM 1132 N N . ILE A 1 142 ? 10.861 8.466 -1.390 1.00 73.56 142 ILE A N 1
ATOM 1133 C CA . ILE A 1 142 ? 10.164 9.631 -1.926 1.00 73.56 142 ILE A CA 1
ATOM 1134 C C . ILE A 1 142 ? 10.890 10.862 -1.399 1.00 73.56 142 ILE A C 1
ATOM 1136 O O . ILE A 1 142 ? 10.831 11.162 -0.206 1.00 73.56 142 ILE A O 1
ATOM 1140 N N . ARG A 1 143 ? 11.607 11.557 -2.283 1.00 69.19 143 ARG A N 1
ATOM 1141 C CA . ARG A 1 143 ? 12.222 12.844 -1.947 1.00 69.19 143 ARG A CA 1
ATOM 1142 C C . ARG A 1 143 ? 11.150 13.923 -2.032 1.00 69.19 143 ARG A C 1
ATOM 1144 O O . ARG A 1 143 ? 10.520 14.055 -3.080 1.00 69.19 143 ARG A O 1
ATOM 1151 N N . VAL A 1 144 ? 10.965 14.653 -0.937 1.00 60.34 144 VAL A N 1
ATOM 1152 C CA . VAL A 1 144 ? 10.086 15.829 -0.844 1.00 60.34 144 VAL A CA 1
ATOM 1153 C C . VAL A 1 144 ? 10.926 17.078 -0.658 1.00 60.34 144 VAL A C 1
ATOM 1155 O O . VAL A 1 144 ? 11.964 16.981 0.042 1.00 60.34 144 VAL A O 1
#

Nearest PDB structures (foldseek):
  3idf-assembly1_B  TM=5.961E-01  e=3.080E-01  Wolinella succinogenes
  1kyv-assembly1_E  TM=3.704E-01  e=5.501E-01  Schizosaccharomyces pombe
  8her-assembly1_B  TM=4.293E-01  e=8.097E-01  Acetivibrio thermocellus DSM 1313
  1di0-assembly1_A  TM=3.977E-01  e=9.211E-01  Brucella abortus
  8f25-assembly1_A  TM=3.730E-01  e=2.270E+00  Aquifex aeolicus

Secondary structure (DSSP, 8-state):
--SSSSHHHHHHHHHHHHHHGGG--EEEEEEEEE--SSS---HHHHHHHHHHHHHHHHHHHHHHHHTT-EEEEEEEEES-HHHHHHHHHHHHHHH-TT--EEEEEEE-TT--HHHHHHHHHHHHHHHHHHHTTT--EEEEEEE-